Protein AF-A0A661HLQ0-F1 (afdb_monomer)

pLDDT: mean 85.56, std 15.03, range [45.44, 97.94]

Nearest PDB structures (foldseek):
  6sny-assembly1_A  TM=3.947E-01  e=1.772E+00  synthetic construct

Sequence (10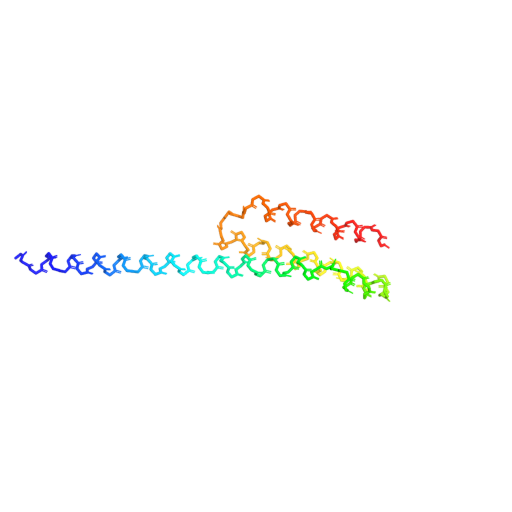8 aa):
MKNSKIFMAALLVLAFNSTVYADKFKFQICKDAETSFWNTLHATYDDSEKAIVKGLKPKAKKIYFETALADIQTSFADLQMVCKNPSTDQRSAYESKENELRKALHAL

Secondary structure (DSSP, 8-state):
--HHHHHHHHHHHHHHHHHHHHHHHHHHHHHHHHHHHHHHHHHTT-HHHHHHHHHS-HHHHHHHHHHHHHHHHHHHHHHHHHHSS--HHHHHHHHHHHHHHHHHHHT-

Solvent-accessible surface area (backbone atoms only — not comparable to full-atom values): 5903 Å² total; per-residue (Å²): 128,72,68,62,59,55,53,51,51,52,52,48,54,52,51,54,50,53,50,54,52,51,52,54,50,50,51,48,54,27,53,51,33,50,52,50,33,53,50,48,58,60,63,54,78,27,78,71,46,47,60,55,49,69,75,44,55,71,72,56,39,49,52,50,39,55,49,53,50,49,51,53,51,50,37,50,49,52,26,35,71,63,51,68,63,68,50,70,66,57,50,52,52,48,56,52,51,51,51,52,43,50,53,55,54,74,72,108

Mean predicted aligned error: 8.9 Å

Structure (mmCIF, N/CA/C/O backbone):
data_AF-A0A661HLQ0-F1
#
_entry.id   AF-A0A661HLQ0-F1
#
loop_
_atom_site.group_PDB
_atom_site.id
_atom_site.type_symbol
_atom_site.label_atom_id
_atom_site.label_alt_id
_atom_site.label_comp_id
_atom_site.label_asym_id
_atom_site.label_entity_id
_atom_site.label_seq_id
_atom_site.pdbx_PDB_ins_code
_atom_site.Cartn_x
_atom_site.Cartn_y
_atom_site.Cartn_z
_atom_site.occupancy
_atom_site.B_iso_or_equiv
_atom_site.auth_seq_id
_atom_site.auth_comp_id
_atom_site.auth_asym_id
_atom_site.auth_atom_id
_atom_site.pdbx_PDB_model_num
ATOM 1 N N . MET A 1 1 ? 32.196 -20.914 -47.363 1.00 45.44 1 MET A N 1
ATOM 2 C CA . MET A 1 1 ? 32.235 -19.976 -46.209 1.00 45.44 1 MET A CA 1
ATOM 3 C C . MET A 1 1 ? 31.344 -18.720 -46.355 1.00 45.44 1 MET A C 1
ATOM 5 O O . MET A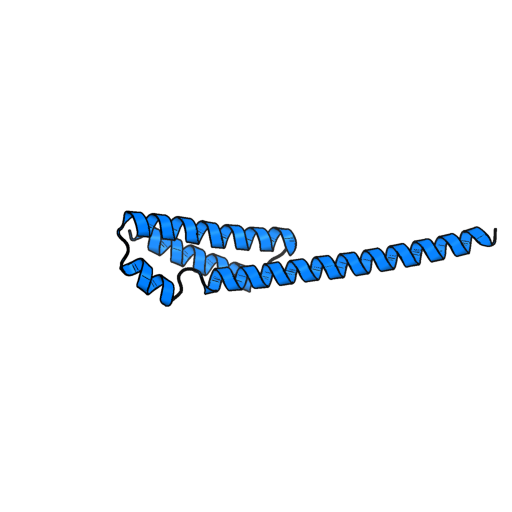 1 1 ? 31.426 -17.846 -45.502 1.00 45.44 1 MET A O 1
ATOM 9 N N . LYS A 1 2 ? 30.461 -18.599 -47.369 1.00 48.94 2 LYS A N 1
ATOM 10 C CA . LYS A 1 2 ? 29.550 -17.435 -47.523 1.00 48.94 2 LYS A CA 1
ATOM 11 C C . LYS A 1 2 ? 28.260 -17.533 -46.683 1.00 48.94 2 LYS A C 1
ATOM 13 O O . LYS A 1 2 ? 27.799 -16.521 -46.172 1.00 48.94 2 LYS A O 1
ATOM 18 N N . ASN A 1 3 ? 27.745 -18.745 -46.451 1.00 49.41 3 ASN A N 1
ATOM 19 C CA . ASN A 1 3 ? 26.465 -18.956 -45.750 1.00 49.41 3 ASN A CA 1
ATOM 20 C C . ASN A 1 3 ? 26.550 -18.779 -44.222 1.00 49.41 3 ASN A C 1
ATOM 22 O O . ASN A 1 3 ? 25.559 -18.438 -43.588 1.00 49.41 3 ASN A O 1
ATOM 26 N N . SER A 1 4 ? 27.740 -18.948 -43.633 1.00 56.53 4 SER A N 1
ATOM 27 C CA . SER A 1 4 ? 27.960 -18.782 -42.187 1.00 56.53 4 SER A CA 1
ATOM 28 C C . SER A 1 4 ? 27.803 -17.323 -41.730 1.00 56.53 4 SER A C 1
ATOM 30 O O . SER A 1 4 ? 27.242 -17.081 -40.666 1.00 56.53 4 SER A O 1
ATOM 32 N N . LYS A 1 5 ? 28.207 -16.343 -42.554 1.00 51.53 5 LYS A N 1
ATOM 33 C CA . LYS A 1 5 ? 28.102 -14.910 -42.216 1.00 51.53 5 LYS A CA 1
ATOM 34 C C . LYS A 1 5 ? 26.655 -14.400 -42.225 1.00 51.53 5 LYS A C 1
ATOM 36 O O . LYS A 1 5 ? 26.299 -13.575 -41.392 1.00 51.53 5 LYS A O 1
ATOM 41 N N . ILE A 1 6 ? 25.823 -14.916 -43.134 1.00 59.75 6 ILE A N 1
ATOM 42 C CA . ILE A 1 6 ? 24.397 -14.557 -43.236 1.00 59.75 6 ILE A CA 1
ATOM 43 C C . ILE A 1 6 ? 23.620 -15.125 -42.042 1.00 59.75 6 ILE A C 1
ATOM 45 O O . ILE A 1 6 ? 22.824 -14.415 -41.434 1.00 59.75 6 ILE A O 1
ATOM 49 N N . PHE A 1 7 ? 23.911 -16.369 -41.649 1.00 52.97 7 PHE A N 1
ATOM 50 C CA . PHE A 1 7 ? 23.320 -16.982 -40.456 1.00 52.97 7 PHE A CA 1
ATOM 51 C C . PHE A 1 7 ? 23.681 -16.228 -39.169 1.00 52.97 7 PHE A C 1
ATOM 53 O O . PHE A 1 7 ? 22.820 -16.020 -38.319 1.00 52.97 7 PHE A O 1
ATOM 60 N N . MET A 1 8 ? 24.928 -15.764 -39.045 1.00 55.88 8 MET A N 1
ATOM 61 C CA . MET A 1 8 ? 25.377 -14.972 -37.895 1.00 55.88 8 MET A CA 1
ATOM 62 C C . MET A 1 8 ? 24.672 -13.612 -37.811 1.00 55.88 8 MET A C 1
ATOM 64 O O . MET A 1 8 ? 24.247 -13.212 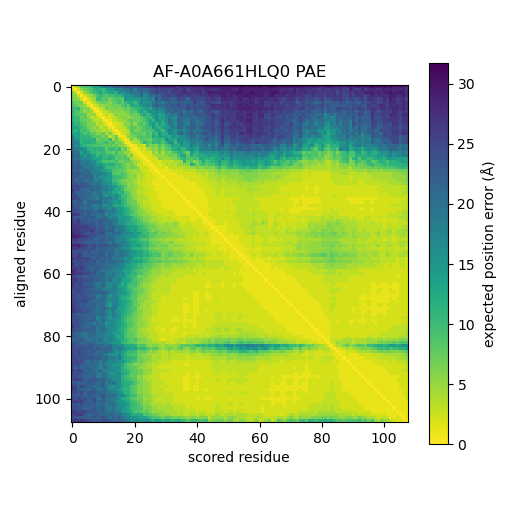-36.731 1.00 55.88 8 MET A O 1
ATOM 68 N N . ALA A 1 9 ? 24.496 -12.923 -38.942 1.00 61.59 9 ALA A N 1
ATOM 69 C CA . ALA A 1 9 ? 23.768 -11.656 -38.987 1.00 61.59 9 ALA A CA 1
ATOM 70 C C . ALA A 1 9 ? 22.278 -11.834 -38.644 1.00 61.59 9 ALA A C 1
ATOM 72 O O . ALA A 1 9 ? 21.730 -11.041 -37.884 1.00 61.59 9 ALA A O 1
ATOM 73 N N . ALA A 1 10 ? 21.635 -12.898 -39.136 1.00 61.25 10 ALA A N 1
ATOM 74 C CA . ALA A 1 10 ? 20.244 -13.207 -38.805 1.00 61.25 10 ALA A CA 1
ATOM 75 C C . ALA A 1 10 ? 20.058 -13.531 -37.310 1.00 61.25 10 ALA A C 1
ATOM 77 O O . ALA A 1 10 ? 19.129 -13.021 -36.686 1.00 61.25 10 ALA A O 1
ATOM 78 N N . LEU A 1 11 ? 20.968 -14.314 -36.716 1.00 58.22 11 LEU A N 1
ATOM 79 C CA . LEU A 1 11 ? 20.978 -14.607 -35.277 1.00 58.22 11 LEU A CA 1
ATOM 80 C C . LEU A 1 11 ? 21.178 -13.347 -34.430 1.00 58.22 11 LEU A C 1
ATOM 82 O O . LEU A 1 11 ? 20.491 -13.178 -33.426 1.00 58.22 11 LEU A O 1
ATOM 86 N N . LEU A 1 12 ? 22.070 -12.446 -34.851 1.00 60.75 12 LEU A N 1
ATOM 87 C CA . LEU A 1 12 ? 22.268 -11.158 -34.187 1.00 60.75 12 LEU A CA 1
ATOM 88 C C . LEU A 1 12 ? 20.992 -10.311 -34.243 1.00 60.75 12 LEU A C 1
ATOM 90 O O . LEU A 1 12 ? 20.535 -9.854 -33.205 1.00 60.75 12 LEU A O 1
ATOM 94 N N . VAL A 1 13 ? 20.364 -10.154 -35.412 1.00 62.84 13 VAL A N 1
ATOM 95 C CA . VAL A 1 13 ? 19.114 -9.380 -35.560 1.00 62.84 13 VAL A CA 1
ATOM 96 C C . VAL A 1 13 ? 17.975 -9.963 -34.712 1.00 62.84 13 VAL A C 1
ATOM 98 O O . VAL A 1 13 ? 17.234 -9.213 -34.080 1.00 62.84 13 VAL A O 1
ATOM 101 N N . LEU A 1 14 ? 17.845 -11.291 -34.649 1.00 59.06 14 LEU A N 1
ATOM 102 C CA . LEU A 1 14 ? 16.872 -11.968 -33.783 1.00 59.06 14 LEU A CA 1
ATOM 103 C C . LEU A 1 14 ? 17.168 -11.751 -32.292 1.00 59.06 14 LEU A C 1
ATOM 105 O O . LEU A 1 14 ? 16.239 -11.487 -31.533 1.00 59.06 14 LEU A O 1
ATOM 109 N N . ALA A 1 15 ? 18.438 -11.813 -31.884 1.00 59.72 15 ALA A N 1
ATOM 110 C CA . ALA A 1 15 ? 18.860 -11.551 -30.510 1.00 59.72 15 ALA A CA 1
ATOM 111 C C . ALA A 1 15 ? 18.652 -10.082 -30.103 1.00 59.72 15 ALA A C 1
ATOM 113 O O . ALA A 1 15 ? 18.187 -9.821 -29.001 1.00 59.72 15 ALA A O 1
ATOM 114 N N . PHE A 1 16 ? 18.930 -9.119 -30.987 1.00 59.66 16 PHE A N 1
ATOM 115 C CA . PHE A 1 16 ? 18.680 -7.698 -30.721 1.00 59.66 16 PHE A CA 1
ATOM 116 C C . PHE A 1 16 ? 17.188 -7.371 -30.658 1.00 59.66 16 PHE A C 1
ATOM 118 O O . PHE A 1 16 ? 16.759 -6.597 -29.808 1.00 59.66 16 PHE A O 1
ATOM 125 N N . ASN A 1 17 ? 16.372 -7.966 -31.529 1.00 60.81 17 ASN A N 1
ATOM 126 C CA . ASN A 1 17 ? 14.930 -7.775 -31.443 1.00 60.81 17 ASN A CA 1
ATOM 127 C C . ASN A 1 17 ? 14.386 -8.379 -30.143 1.00 60.81 17 ASN A C 1
ATOM 129 O O . ASN A 1 17 ? 13.650 -7.702 -29.431 1.00 60.81 17 ASN A O 1
ATOM 133 N N . SER A 1 18 ? 14.777 -9.605 -29.779 1.00 60.84 18 SER A N 1
ATOM 134 C CA . SER A 1 18 ? 14.291 -10.242 -28.549 1.00 60.84 18 SER A CA 1
ATOM 135 C C . SER A 1 18 ? 14.721 -9.504 -27.278 1.00 60.84 18 SER A C 1
ATOM 137 O O . SER A 1 18 ? 13.906 -9.385 -26.363 1.00 60.84 18 SER A O 1
ATOM 139 N N . THR A 1 19 ? 15.932 -8.934 -27.226 1.00 62.84 19 THR A N 1
ATOM 140 C CA . THR A 1 19 ? 16.357 -8.088 -26.097 1.00 62.84 19 THR A CA 1
ATOM 141 C C . THR A 1 19 ? 15.557 -6.789 -26.026 1.00 62.84 19 THR A C 1
ATOM 143 O O . THR A 1 19 ? 15.053 -6.453 -24.959 1.00 62.84 19 THR A O 1
ATOM 146 N N . VAL A 1 20 ? 15.333 -6.108 -27.155 1.00 62.38 20 VAL A N 1
ATOM 147 C CA . VAL A 1 20 ? 14.526 -4.875 -27.198 1.00 62.38 20 VAL A CA 1
ATOM 148 C C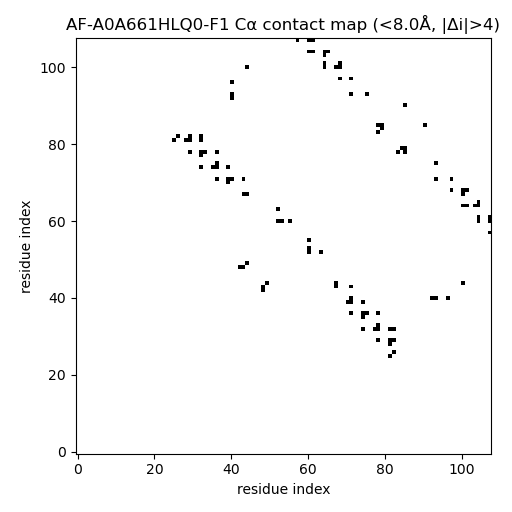 . VAL A 1 20 ? 13.073 -5.131 -26.784 1.00 62.38 20 VAL A C 1
ATOM 150 O O . VAL A 1 20 ? 12.495 -4.332 -26.044 1.00 62.38 20 VAL A O 1
ATOM 153 N N . TYR A 1 21 ? 12.465 -6.237 -27.223 1.00 61.25 21 TYR A N 1
ATOM 154 C CA . TYR A 1 21 ? 11.116 -6.615 -26.787 1.00 61.25 21 TYR A CA 1
ATOM 155 C C . TYR A 1 21 ? 11.077 -6.966 -25.295 1.00 61.25 21 TYR A C 1
ATOM 157 O O . TYR A 1 21 ? 10.156 -6.535 -24.602 1.00 61.25 21 TYR A O 1
ATOM 165 N N . ALA A 1 22 ? 12.079 -7.686 -24.785 1.00 67.31 22 ALA A N 1
ATOM 166 C CA . ALA A 1 22 ? 12.169 -8.023 -23.367 1.00 67.31 22 ALA A CA 1
ATOM 167 C C . ALA A 1 22 ? 12.323 -6.775 -22.483 1.00 67.31 22 ALA A C 1
ATOM 169 O O . ALA A 1 22 ? 11.698 -6.695 -21.426 1.00 67.31 22 ALA A O 1
ATOM 170 N N . ASP A 1 23 ? 13.104 -5.788 -22.917 1.00 67.06 23 ASP A N 1
ATOM 171 C CA . ASP A 1 23 ? 13.304 -4.549 -22.165 1.00 67.06 23 ASP A CA 1
ATOM 172 C C . ASP A 1 23 ? 12.056 -3.657 -22.190 1.00 67.06 23 ASP A C 1
ATOM 174 O O . ASP A 1 23 ? 11.654 -3.136 -21.149 1.00 67.06 23 ASP A O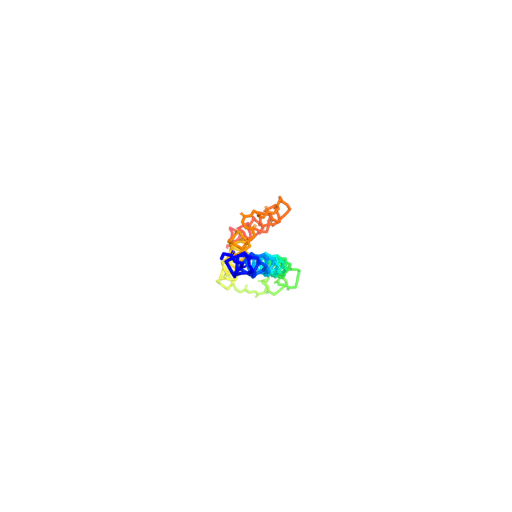 1
ATOM 178 N N . LYS A 1 24 ? 11.367 -3.554 -23.337 1.00 71.25 24 LYS A N 1
ATOM 179 C CA . LYS A 1 24 ? 10.063 -2.870 -23.418 1.00 71.25 24 LYS A CA 1
ATOM 180 C C . LYS A 1 24 ? 9.009 -3.532 -22.534 1.00 71.25 24 LYS A C 1
ATOM 182 O O . LYS A 1 24 ? 8.245 -2.837 -21.872 1.00 71.25 24 LYS A O 1
ATOM 187 N N . PHE A 1 25 ? 8.978 -4.862 -22.511 1.00 72.94 25 PHE A N 1
ATOM 188 C CA . PHE A 1 25 ? 8.053 -5.618 -21.674 1.00 72.94 25 PHE A CA 1
ATOM 189 C C . PHE A 1 25 ? 8.326 -5.388 -20.182 1.00 72.94 25 PHE A C 1
ATOM 191 O O . PHE A 1 25 ? 7.412 -5.027 -19.448 1.00 72.94 25 PHE A O 1
ATOM 198 N N . LYS A 1 26 ? 9.588 -5.492 -19.738 1.00 74.44 26 LYS A N 1
ATOM 199 C CA . LYS A 1 26 ? 9.981 -5.190 -18.348 1.00 74.44 26 LYS A CA 1
ATOM 200 C C . LYS A 1 26 ? 9.613 -3.765 -17.935 1.00 74.44 26 LYS A C 1
ATOM 202 O O . LYS A 1 26 ? 9.125 -3.558 -16.829 1.00 74.44 26 LYS A O 1
ATOM 207 N N . PHE A 1 27 ? 9.823 -2.796 -18.825 1.00 83.38 27 PHE A N 1
ATOM 208 C CA . PHE A 1 27 ? 9.447 -1.407 -18.580 1.00 83.38 27 PHE A CA 1
ATOM 209 C C . PHE A 1 27 ? 7.934 -1.239 -18.403 1.00 83.38 27 PHE A C 1
ATOM 211 O O . PHE A 1 27 ? 7.504 -0.528 -17.497 1.00 83.38 27 PHE A O 1
ATOM 218 N N . GLN A 1 28 ? 7.128 -1.914 -19.227 1.00 86.81 28 GLN A N 1
ATOM 219 C CA . GLN A 1 28 ? 5.674 -1.846 -19.111 1.00 86.81 28 GLN A CA 1
ATOM 220 C C . GLN A 1 28 ? 5.173 -2.470 -17.804 1.00 86.81 28 GLN A C 1
ATOM 222 O O . GLN A 1 28 ? 4.403 -1.826 -17.103 1.00 86.81 28 GLN A O 1
ATOM 227 N N . ILE A 1 29 ? 5.665 -3.655 -17.423 1.00 88.00 29 ILE A N 1
ATOM 228 C CA . ILE A 1 29 ? 5.270 -4.277 -16.146 1.00 88.00 29 ILE A CA 1
ATOM 229 C C . ILE A 1 29 ? 5.650 -3.368 -14.972 1.00 88.00 29 ILE A C 1
ATOM 231 O O . ILE A 1 29 ? 4.869 -3.214 -14.039 1.00 88.00 29 ILE A O 1
ATOM 235 N N . CYS A 1 30 ? 6.821 -2.724 -15.020 1.00 90.12 30 CYS A N 1
ATOM 236 C CA . CYS A 1 30 ? 7.204 -1.772 -13.981 1.00 90.12 30 CYS A CA 1
ATOM 237 C C . CYS A 1 30 ? 6.221 -0.591 -13.899 1.00 90.12 30 CYS A C 1
ATOM 239 O O . CYS A 1 30 ? 5.746 -0.277 -12.814 1.00 90.12 30 CYS A O 1
ATOM 241 N N . LYS A 1 31 ? 5.823 0.004 -15.032 1.00 90.62 31 LYS A N 1
ATOM 242 C CA . LYS A 1 31 ? 4.799 1.066 -15.054 1.00 90.62 31 LYS A CA 1
ATOM 243 C C . LYS A 1 31 ? 3.446 0.623 -14.505 1.00 90.62 31 LYS A C 1
ATOM 245 O O . LYS A 1 31 ? 2.776 1.398 -13.820 1.00 90.62 31 LYS A O 1
ATOM 250 N N . ASP A 1 32 ? 3.035 -0.598 -14.816 1.00 91.38 32 ASP A N 1
ATOM 251 C CA . ASP A 1 32 ? 1.774 -1.146 -14.327 1.00 91.38 32 ASP A CA 1
ATOM 252 C C . ASP A 1 32 ? 1.846 -1.356 -12.802 1.00 91.38 32 ASP A C 1
ATOM 254 O O . ASP A 1 32 ? 0.919 -0.978 -12.084 1.00 91.38 32 ASP A O 1
ATOM 258 N N . ALA A 1 33 ? 2.981 -1.848 -12.291 1.00 92.75 33 ALA A N 1
ATOM 259 C CA . ALA A 1 33 ? 3.240 -1.981 -10.857 1.00 92.75 33 ALA A CA 1
ATOM 260 C C . ALA A 1 33 ? 3.278 -0.620 -10.139 1.00 92.75 33 ALA A C 1
ATOM 262 O O . ALA A 1 33 ? 2.686 -0.476 -9.072 1.00 92.75 33 ALA A O 1
ATOM 263 N N . GLU A 1 34 ? 3.902 0.399 -10.736 1.00 94.19 34 GLU A N 1
ATOM 264 C CA . GLU A 1 34 ? 3.892 1.774 -10.216 1.00 94.19 34 GLU A CA 1
ATOM 265 C C . GLU A 1 34 ? 2.478 2.343 -10.139 1.00 94.19 34 GLU A C 1
ATOM 267 O O . GLU A 1 34 ? 2.088 2.918 -9.124 1.00 94.19 34 GLU A O 1
ATOM 272 N N . THR A 1 35 ? 1.693 2.159 -11.198 1.00 94.88 35 THR A N 1
ATOM 273 C CA . THR A 1 35 ? 0.305 2.625 -11.242 1.00 94.88 35 THR A CA 1
ATOM 274 C C . THR A 1 35 ? -0.531 1.922 -10.175 1.00 94.88 35 THR A C 1
ATOM 276 O O . THR A 1 35 ? -1.265 2.576 -9.435 1.00 94.88 35 THR A O 1
ATOM 279 N N . SER A 1 36 ? -0.385 0.600 -10.050 1.00 93.75 36 SER A N 1
ATOM 280 C CA . SER A 1 36 ? -1.052 -0.181 -9.008 1.00 93.75 36 SER A CA 1
ATOM 281 C C . SER A 1 36 ? -0.663 0.301 -7.611 1.00 93.75 36 SER A C 1
ATOM 283 O O . SER A 1 36 ? -1.538 0.507 -6.779 1.00 93.75 36 SER A O 1
ATOM 285 N N . PHE A 1 37 ? 0.625 0.554 -7.369 1.00 96.94 37 PHE A N 1
ATOM 286 C CA . PHE A 1 37 ? 1.125 1.076 -6.099 1.00 96.94 37 PHE A CA 1
ATOM 287 C C . PHE A 1 37 ? 0.496 2.414 -5.714 1.00 96.94 37 PHE A C 1
ATOM 289 O O . PHE A 1 37 ? -0.008 2.559 -4.597 1.00 96.94 37 PHE A O 1
ATOM 296 N N . TRP A 1 38 ? 0.463 3.375 -6.638 1.00 96.81 38 TRP A N 1
ATOM 297 C CA . TRP A 1 38 ? -0.150 4.674 -6.368 1.00 96.81 38 TRP A CA 1
ATOM 298 C C . TRP A 1 38 ? -1.657 4.579 -6.146 1.00 96.81 38 TRP A C 1
ATOM 300 O O . TRP A 1 38 ? -2.181 5.237 -5.249 1.00 96.81 38 TRP A O 1
ATOM 310 N N . ASN A 1 39 ? -2.347 3.726 -6.904 1.00 96.12 39 ASN A N 1
ATOM 311 C CA . ASN A 1 39 ? -3.775 3.487 -6.713 1.00 96.12 39 ASN A CA 1
ATOM 312 C C . ASN A 1 39 ? -4.062 2.887 -5.332 1.00 96.12 39 ASN A C 1
ATOM 314 O O . ASN A 1 39 ? -4.940 3.385 -4.630 1.00 96.12 39 ASN A O 1
ATOM 318 N N . THR A 1 40 ? -3.292 1.877 -4.915 1.00 95.88 40 THR A N 1
ATOM 319 C CA . THR A 1 40 ? -3.409 1.274 -3.581 1.00 95.88 40 THR A CA 1
ATOM 320 C C . THR A 1 40 ? -3.168 2.319 -2.495 1.00 95.88 40 THR A C 1
ATOM 322 O O . THR A 1 40 ? -3.986 2.454 -1.589 1.00 95.88 40 THR A O 1
ATOM 325 N N . LEU A 1 41 ? -2.096 3.112 -2.595 1.00 95.75 41 LEU A N 1
ATOM 326 C CA . LEU A 1 41 ? -1.783 4.157 -1.614 1.00 95.75 41 LEU A CA 1
ATOM 327 C C . LEU A 1 41 ? -2.870 5.229 -1.497 1.00 95.75 41 LEU A C 1
ATOM 329 O O . LEU A 1 41 ? -3.152 5.686 -0.389 1.00 95.75 41 LEU A O 1
ATOM 333 N N . HIS A 1 42 ? -3.430 5.663 -2.628 1.00 93.94 42 HIS A N 1
ATOM 334 C CA . HIS A 1 42 ? -4.450 6.708 -2.660 1.00 93.94 42 HIS A CA 1
ATOM 335 C C . HIS A 1 42 ? -5.812 6.217 -2.192 1.00 93.94 42 HIS A C 1
ATOM 337 O O . HIS A 1 42 ? -6.502 6.978 -1.527 1.00 93.94 42 HIS A O 1
ATOM 343 N N . ALA A 1 43 ? -6.192 4.981 -2.518 1.00 92.19 43 ALA A N 1
ATOM 344 C CA . ALA A 1 43 ? -7.447 4.404 -2.053 1.00 92.19 43 ALA A CA 1
ATOM 345 C C . ALA A 1 43 ? -7.388 4.055 -0.560 1.00 92.19 43 ALA A C 1
ATOM 347 O O . ALA A 1 43 ? -8.375 4.220 0.149 1.00 92.19 43 ALA A O 1
ATOM 348 N N . THR A 1 44 ? -6.223 3.609 -0.077 1.00 93.62 44 THR A N 1
ATOM 349 C CA . THR A 1 44 ? -6.078 3.111 1.292 1.00 93.62 44 THR A CA 1
ATOM 350 C C . THR A 1 44 ? -6.161 4.233 2.320 1.00 93.62 44 THR A C 1
ATOM 352 O 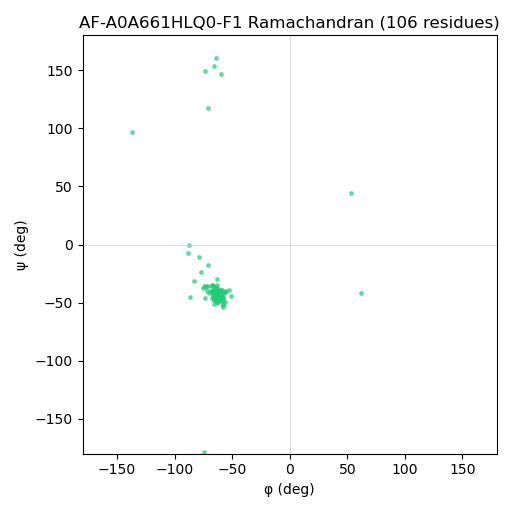O . THR A 1 44 ? -5.285 5.104 2.433 1.00 93.62 44 THR A O 1
ATOM 355 N N . TYR A 1 45 ? -7.183 4.123 3.160 1.00 91.31 45 TYR A N 1
ATOM 356 C CA . TYR A 1 45 ? -7.463 5.006 4.279 1.00 91.31 45 TYR A CA 1
ATOM 357 C C . TYR A 1 45 ? -7.518 6.475 3.849 1.00 91.31 45 TYR A C 1
ATOM 359 O O . TYR A 1 45 ? -6.947 7.369 4.485 1.00 91.31 45 TYR A O 1
ATOM 367 N N . ASP A 1 46 ? -8.194 6.709 2.727 1.00 91.88 46 ASP A N 1
ATOM 368 C CA . ASP A 1 46 ? -8.536 8.038 2.240 1.00 91.88 46 ASP A CA 1
ATOM 369 C C . ASP A 1 46 ? -9.684 8.661 3.057 1.00 91.88 46 ASP A C 1
ATOM 371 O O . ASP A 1 46 ? -10.171 8.090 4.039 1.00 91.88 46 ASP A O 1
ATOM 375 N N . ASP A 1 47 ? -10.121 9.865 2.690 1.00 90.81 47 ASP A N 1
ATOM 376 C CA . ASP A 1 47 ? -11.188 10.559 3.420 1.00 90.81 47 ASP A CA 1
ATOM 377 C C . ASP A 1 47 ? -12.533 9.812 3.378 1.00 90.81 47 ASP A C 1
ATOM 379 O O . ASP A 1 47 ? -13.310 9.880 4.339 1.00 90.81 47 ASP A O 1
ATOM 383 N N . SER A 1 48 ? -12.795 9.065 2.302 1.00 89.94 48 SER A N 1
ATOM 384 C CA . SER A 1 48 ? -14.015 8.275 2.145 1.00 89.94 48 SER A CA 1
ATOM 385 C C . SER A 1 48 ? -13.993 7.035 3.043 1.00 89.94 48 SER A C 1
ATOM 387 O O . SER A 1 48 ? -14.934 6.802 3.811 1.00 89.94 48 SER A O 1
ATOM 389 N N . GLU A 1 49 ? -12.881 6.301 3.062 1.00 91.44 49 GLU A N 1
ATOM 390 C CA . GLU A 1 49 ? -12.689 5.145 3.927 1.00 91.44 49 GLU A CA 1
ATOM 391 C C . GLU A 1 49 ? -12.638 5.561 5.397 1.00 91.44 49 GLU A C 1
ATOM 393 O O . GLU A 1 49 ? -13.255 4.914 6.242 1.00 91.44 49 GLU A O 1
ATOM 398 N N . LYS A 1 50 ? -12.007 6.696 5.727 1.00 92.31 50 LYS A N 1
ATOM 399 C CA . LYS A 1 50 ? -12.004 7.256 7.090 1.00 92.31 50 LYS A CA 1
ATOM 400 C C . LYS A 1 50 ? -13.416 7.465 7.628 1.00 92.31 50 LYS A C 1
ATOM 402 O O . LYS A 1 50 ? -13.660 7.208 8.812 1.00 92.31 50 LYS A O 1
ATOM 407 N N . ALA A 1 51 ? -14.351 7.924 6.797 1.00 91.38 51 ALA A N 1
ATOM 408 C CA . ALA A 1 51 ? -15.745 8.092 7.202 1.00 91.38 51 ALA A CA 1
ATOM 409 C C . ALA A 1 51 ? -16.413 6.742 7.519 1.00 91.38 51 ALA A C 1
ATOM 411 O O . ALA A 1 51 ? -17.090 6.619 8.543 1.00 91.38 51 ALA A O 1
ATOM 412 N N . ILE A 1 52 ? -16.160 5.719 6.699 1.00 90.75 52 ILE A N 1
ATOM 413 C CA . ILE A 1 52 ? -16.677 4.355 6.891 1.00 90.75 52 ILE A CA 1
ATOM 414 C C . ILE A 1 52 ? -16.081 3.729 8.157 1.00 90.75 52 ILE A C 1
ATOM 416 O O . ILE A 1 52 ? -16.809 3.262 9.037 1.00 90.75 52 ILE A O 1
ATOM 420 N N . VAL A 1 53 ? -14.754 3.775 8.291 1.00 94.25 53 VAL A N 1
ATOM 421 C CA . VAL A 1 53 ? -14.001 3.173 9.395 1.00 94.25 53 VAL A CA 1
ATOM 422 C C . VAL A 1 53 ? -14.442 3.745 10.731 1.00 94.25 53 VAL A C 1
ATOM 424 O O . VAL A 1 53 ? -14.595 2.985 11.684 1.00 94.25 53 VAL A O 1
ATOM 427 N N . LYS A 1 54 ? -14.731 5.052 10.826 1.00 91.25 54 LYS A N 1
ATOM 428 C CA . LYS A 1 54 ? -15.247 5.675 12.060 1.00 91.25 54 LYS A CA 1
ATOM 429 C C . LYS A 1 54 ? -16.486 4.963 12.610 1.00 91.25 54 LYS A C 1
ATOM 431 O O . LYS A 1 54 ? -16.562 4.788 13.830 1.00 91.25 54 LYS A O 1
ATOM 436 N N . GLY A 1 55 ? -17.390 4.515 11.736 1.00 91.44 55 GLY A N 1
ATOM 437 C CA . GLY A 1 55 ? -18.624 3.809 12.093 1.00 91.44 55 GLY A CA 1
ATOM 438 C C . GLY A 1 55 ? -18.447 2.327 12.446 1.00 91.44 55 GLY A C 1
ATOM 439 O O . GLY A 1 55 ? -19.371 1.709 12.974 1.00 91.44 55 GLY A O 1
ATOM 440 N N . LEU A 1 56 ? -17.274 1.740 12.195 1.00 94.69 56 LEU A N 1
ATOM 441 C CA . LEU A 1 56 ? -17.017 0.332 12.490 1.00 94.69 56 LEU A CA 1
ATOM 442 C C . LEU A 1 56 ? -16.851 0.072 13.997 1.00 94.69 56 LEU A C 1
ATOM 444 O O . LEU A 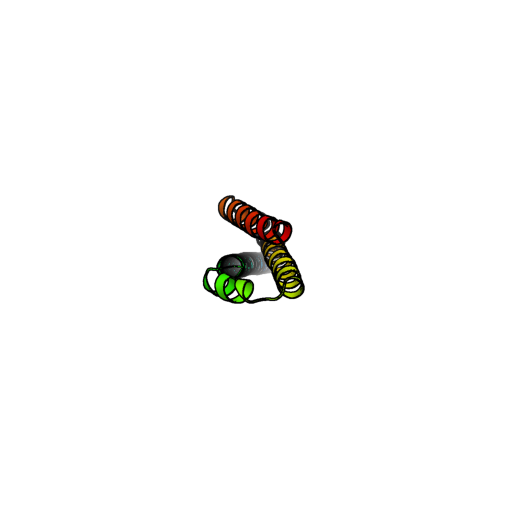1 56 ? -16.321 0.885 14.761 1.00 94.69 56 LEU A O 1
ATOM 448 N N . LYS A 1 57 ? -17.249 -1.130 14.429 1.00 95.75 57 LYS A N 1
ATOM 449 C CA . LYS A 1 57 ? -16.943 -1.641 15.777 1.00 95.75 57 LYS A CA 1
ATOM 450 C C . LYS A 1 57 ? -15.426 -1.855 15.933 1.00 95.75 57 LYS A C 1
ATOM 452 O O . LYS A 1 57 ? -14.777 -2.176 14.939 1.00 95.75 57 LYS A O 1
ATOM 457 N N . PRO A 1 58 ? -14.857 -1.793 17.154 1.00 94.12 58 PRO A N 1
ATOM 458 C CA . PRO A 1 58 ? -13.406 -1.894 17.370 1.00 94.12 58 PRO A CA 1
ATOM 459 C C . PRO A 1 58 ? -12.739 -3.104 16.698 1.00 94.12 58 PRO A C 1
ATOM 461 O O . PRO A 1 58 ? -11.732 -2.954 16.015 1.00 94.12 58 PRO A O 1
ATOM 464 N N . LYS A 1 59 ? -13.349 -4.296 16.790 1.00 95.25 59 LYS A N 1
ATOM 465 C CA . LYS A 1 59 ? -12.835 -5.507 16.125 1.00 95.25 59 LYS A CA 1
ATOM 466 C C . LYS A 1 59 ? -12.764 -5.359 14.598 1.00 95.25 59 LYS A C 1
ATOM 468 O O . LYS A 1 59 ? -11.802 -5.810 13.993 1.00 95.25 59 LYS A O 1
ATOM 473 N N . ALA A 1 60 ? -13.767 -4.730 13.988 1.00 95.88 60 ALA A N 1
ATOM 474 C CA . ALA A 1 60 ? -13.796 -4.493 12.547 1.00 95.88 60 ALA A CA 1
ATOM 475 C C . ALA A 1 60 ? -12.794 -3.405 12.128 1.00 95.88 60 ALA A C 1
ATOM 477 O O . ALA A 1 60 ? -12.140 -3.567 11.106 1.00 95.88 60 ALA A O 1
ATOM 478 N N . LYS A 1 61 ? -12.607 -2.352 12.942 1.00 95.75 61 LYS A N 1
ATOM 479 C CA . LYS A 1 61 ? -11.553 -1.342 12.726 1.00 95.75 61 LYS A CA 1
ATOM 480 C C . LYS A 1 61 ? -10.165 -1.975 12.730 1.00 95.75 61 LYS A C 1
ATOM 482 O O . LYS A 1 61 ? -9.367 -1.699 11.844 1.00 95.75 61 LYS A O 1
ATOM 487 N N . LYS A 1 62 ? -9.906 -2.852 13.704 1.00 96.38 62 LYS A N 1
ATOM 488 C CA . LYS A 1 62 ? -8.637 -3.574 13.811 1.00 96.38 62 LYS A CA 1
ATOM 489 C C . LYS A 1 62 ? -8.356 -4.394 12.550 1.00 96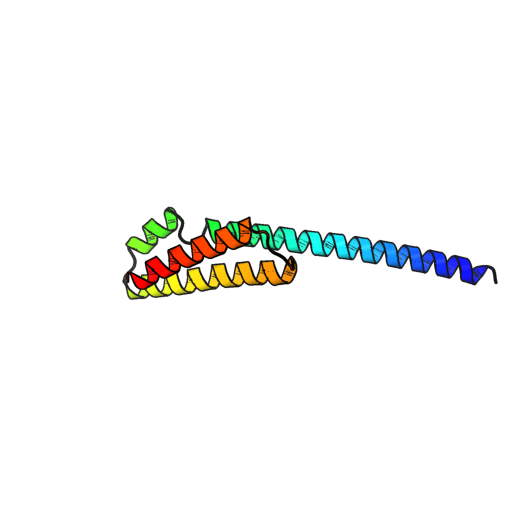.38 62 LYS A C 1
ATOM 491 O O . LYS A 1 62 ? -7.306 -4.215 11.948 1.00 96.38 62 LYS A O 1
ATOM 496 N N . ILE A 1 63 ? -9.319 -5.222 12.133 1.00 96.69 63 ILE A N 1
ATOM 497 C CA . ILE A 1 63 ? -9.198 -6.044 10.918 1.00 96.69 63 ILE A CA 1
ATOM 498 C C . ILE A 1 63 ? -8.953 -5.159 9.693 1.00 96.69 63 ILE A C 1
ATOM 500 O O . ILE A 1 63 ? -8.043 -5.439 8.927 1.00 96.69 63 ILE A O 1
ATOM 504 N N . TYR A 1 64 ? -9.712 -4.071 9.540 1.00 96.31 64 TYR A N 1
ATOM 505 C CA . TYR A 1 64 ? -9.524 -3.138 8.431 1.00 96.31 64 TYR A CA 1
ATOM 506 C C . TYR A 1 64 ? -8.090 -2.591 8.377 1.00 96.31 64 TYR A C 1
ATOM 508 O O . TYR A 1 64 ? -7.463 -2.657 7.326 1.00 96.31 64 TYR A O 1
ATOM 516 N N . PHE A 1 65 ? -7.537 -2.102 9.494 1.00 97.00 65 PHE A N 1
ATOM 517 C CA . PHE A 1 65 ? -6.174 -1.557 9.497 1.00 97.00 65 PHE A CA 1
ATOM 518 C C . PHE A 1 65 ? -5.099 -2.622 9.265 1.00 97.00 65 PHE A C 1
ATOM 520 O O . PHE A 1 65 ? -4.094 -2.331 8.622 1.00 97.00 65 PHE A O 1
ATOM 527 N N . GLU A 1 66 ? -5.295 -3.845 9.764 1.00 96.88 66 GLU A N 1
ATOM 528 C CA . GLU A 1 66 ? -4.398 -4.971 9.482 1.00 96.88 66 GLU A CA 1
ATOM 529 C C . GLU A 1 66 ? -4.411 -5.333 7.987 1.00 96.88 66 GLU A C 1
ATOM 531 O O . GLU A 1 66 ? -3.348 -5.533 7.402 1.00 96.88 66 GLU A O 1
ATOM 536 N N . THR A 1 67 ? -5.588 -5.350 7.352 1.00 96.38 67 THR A N 1
ATOM 537 C CA . THR A 1 67 ? -5.726 -5.578 5.905 1.00 96.38 67 THR A CA 1
ATOM 538 C C . THR A 1 67 ? -5.114 -4.438 5.094 1.00 96.38 67 THR A C 1
ATOM 540 O O . THR A 1 67 ? -4.280 -4.693 4.235 1.00 96.38 67 THR A O 1
ATOM 543 N N . ALA A 1 68 ? -5.424 -3.185 5.432 1.00 96.56 68 ALA A N 1
ATOM 544 C CA . ALA A 1 68 ? -4.859 -2.007 4.778 1.00 96.56 68 ALA A CA 1
ATOM 545 C C . ALA A 1 68 ? -3.320 -1.987 4.837 1.00 96.56 68 ALA A C 1
ATOM 547 O O . ALA A 1 68 ? -2.663 -1.654 3.852 1.00 96.56 68 ALA A O 1
ATOM 548 N N . LEU A 1 69 ? -2.730 -2.369 5.979 1.00 97.38 69 LEU A N 1
ATOM 549 C CA . LEU A 1 69 ? -1.277 -2.514 6.118 1.00 97.38 69 LEU A CA 1
ATOM 550 C C . LEU A 1 69 ? -0.719 -3.598 5.193 1.00 97.38 69 LEU A C 1
ATOM 552 O O . LEU A 1 69 ? 0.293 -3.368 4.532 1.00 97.38 69 LEU A O 1
ATOM 556 N N . ALA A 1 70 ? -1.372 -4.759 5.139 1.00 96.88 70 ALA A N 1
ATOM 557 C CA . ALA A 1 70 ? -0.954 -5.853 4.272 1.00 96.88 70 ALA A CA 1
ATOM 558 C C . ALA A 1 70 ? -1.032 -5.470 2.783 1.00 96.88 70 ALA A C 1
ATOM 560 O O . ALA A 1 70 ? -0.120 -5.802 2.023 1.00 96.88 70 ALA A O 1
ATOM 561 N N . ASP A 1 71 ? -2.064 -4.728 2.376 1.00 96.00 71 ASP A N 1
ATOM 562 C CA . ASP A 1 71 ? -2.261 -4.299 0.990 1.00 96.00 71 ASP A CA 1
ATOM 563 C C . ASP A 1 71 ? -1.158 -3.333 0.535 1.00 96.00 71 ASP A C 1
ATOM 565 O O . ASP A 1 71 ? -0.534 -3.552 -0.508 1.00 96.00 71 ASP A O 1
ATOM 569 N N . ILE A 1 72 ? -0.830 -2.309 1.338 1.00 97.19 72 ILE A N 1
ATOM 570 C CA . ILE A 1 72 ? 0.257 -1.377 0.984 1.00 97.19 72 ILE A CA 1
ATOM 571 C C . ILE A 1 72 ? 1.633 -2.059 0.992 1.00 97.19 72 ILE A C 1
ATOM 573 O O . ILE A 1 72 ? 2.482 -1.732 0.161 1.00 97.19 72 ILE A O 1
ATOM 577 N N . GLN A 1 73 ? 1.861 -3.019 1.896 1.00 96.94 73 GLN A N 1
ATOM 578 C CA . GLN A 1 73 ? 3.112 -3.779 1.984 1.00 96.94 73 GLN A CA 1
ATOM 579 C C . GLN A 1 73 ? 3.289 -4.685 0.770 1.00 96.94 73 GLN A C 1
ATOM 581 O O . GLN A 1 73 ? 4.356 -4.689 0.156 1.00 96.94 73 GLN A O 1
ATOM 586 N N . THR A 1 74 ? 2.233 -5.406 0.397 1.00 96.44 74 THR A N 1
ATOM 587 C CA . THR A 1 74 ? 2.222 -6.272 -0.786 1.00 96.44 74 THR A CA 1
ATOM 588 C C . THR A 1 74 ? 2.449 -5.444 -2.042 1.00 96.44 74 THR A C 1
ATOM 590 O O . THR A 1 74 ? 3.351 -5.738 -2.823 1.00 96.44 74 THR A O 1
ATOM 593 N N . SER A 1 75 ? 1.723 -4.334 -2.188 1.00 95.81 75 SER A N 1
ATOM 594 C CA . SER A 1 75 ? 1.853 -3.478 -3.361 1.00 95.81 75 SER A CA 1
ATOM 595 C C . SER A 1 75 ? 3.246 -2.848 -3.497 1.00 95.81 75 SER A C 1
ATOM 597 O O . SER A 1 75 ? 3.734 -2.684 -4.615 1.00 95.81 75 SER A O 1
ATOM 599 N N . PHE A 1 76 ? 3.906 -2.503 -2.387 1.00 96.06 76 PHE A N 1
ATOM 600 C CA . PHE A 1 76 ? 5.282 -2.003 -2.417 1.00 96.06 76 PHE A CA 1
ATOM 601 C C . PHE A 1 76 ? 6.306 -3.116 -2.690 1.00 96.06 76 PHE A C 1
ATOM 603 O O . PHE A 1 76 ? 7.289 -2.887 -3.397 1.00 96.06 76 PHE A O 1
ATOM 610 N N . ALA A 1 77 ? 6.076 -4.329 -2.180 1.00 94.62 77 ALA A N 1
ATOM 611 C CA . ALA A 1 77 ? 6.913 -5.490 -2.475 1.00 94.62 77 ALA A CA 1
ATOM 612 C C . ALA A 1 77 ? 6.851 -5.872 -3.964 1.00 94.62 77 ALA A C 1
ATOM 614 O O . ALA A 1 77 ? 7.892 -6.125 -4.574 1.00 94.62 77 ALA A O 1
ATOM 615 N N . ASP A 1 78 ? 5.665 -5.831 -4.576 1.00 92.81 78 ASP A N 1
ATOM 616 C CA . ASP A 1 78 ? 5.487 -6.063 -6.014 1.00 92.81 78 ASP A CA 1
ATOM 617 C C . ASP A 1 78 ? 6.247 -5.025 -6.846 1.00 92.81 78 ASP A C 1
ATOM 619 O O . ASP A 1 78 ? 6.968 -5.367 -7.790 1.00 92.81 78 ASP A O 1
ATOM 623 N N . LEU A 1 79 ? 6.169 -3.754 -6.442 1.00 93.69 79 LEU A N 1
ATOM 624 C CA . LEU A 1 79 ? 6.938 -2.676 -7.054 1.00 93.69 79 LEU A CA 1
ATOM 625 C C . LEU A 1 79 ? 8.453 -2.930 -6.956 1.00 93.69 79 LEU A C 1
ATOM 627 O O . LEU A 1 79 ? 9.169 -2.809 -7.952 1.00 93.69 79 LEU A O 1
ATOM 631 N N . GLN A 1 80 ? 8.952 -3.325 -5.781 1.00 93.31 80 GLN A N 1
ATOM 632 C CA . GLN A 1 80 ? 10.364 -3.671 -5.579 1.00 93.31 80 GLN A CA 1
ATOM 633 C C . GLN A 1 80 ? 10.803 -4.850 -6.450 1.00 93.31 80 GLN A C 1
ATOM 635 O O . GLN A 1 80 ? 11.879 -4.807 -7.051 1.00 93.31 80 GLN A O 1
ATOM 640 N N . MET A 1 81 ? 9.972 -5.886 -6.542 1.00 90.69 81 MET A N 1
ATOM 641 C CA . MET A 1 81 ? 10.266 -7.093 -7.307 1.00 90.69 81 MET A CA 1
ATOM 642 C C . MET A 1 81 ? 10.404 -6.796 -8.804 1.00 90.69 81 MET A C 1
ATOM 644 O O . MET A 1 81 ? 11.328 -7.293 -9.452 1.00 90.69 81 MET A O 1
ATOM 648 N N . VAL A 1 82 ? 9.507 -5.977 -9.356 1.00 89.25 82 VAL A N 1
ATOM 649 C CA . VAL A 1 82 ? 9.446 -5.718 -10.799 1.00 89.25 82 VAL A CA 1
ATOM 650 C C . VAL A 1 82 ? 10.377 -4.579 -11.222 1.00 89.25 82 VAL A C 1
ATOM 652 O O . VAL A 1 82 ? 11.104 -4.713 -12.209 1.00 89.25 82 VAL A O 1
ATOM 655 N N . CYS A 1 83 ? 10.394 -3.468 -10.483 1.00 87.06 83 CYS A N 1
ATOM 656 C CA . CYS A 1 83 ? 11.164 -2.273 -10.841 1.00 87.06 83 CYS A CA 1
ATOM 657 C C . CYS A 1 83 ? 12.605 -2.284 -10.300 1.00 87.06 83 CYS A C 1
ATOM 659 O O . CYS A 1 83 ? 13.397 -1.415 -10.665 1.00 87.06 83 CYS A O 1
ATOM 661 N N . LYS A 1 84 ? 12.972 -3.271 -9.462 1.00 78.81 84 LYS A N 1
ATOM 662 C CA . LYS A 1 84 ? 14.260 -3.451 -8.751 1.00 78.81 84 LYS A CA 1
ATOM 663 C C . LYS A 1 84 ? 14.630 -2.350 -7.754 1.00 78.81 84 LYS A C 1
ATOM 665 O O . LYS A 1 84 ? 15.132 -2.670 -6.685 1.00 78.81 84 LYS A O 1
ATOM 670 N N . ASN A 1 85 ? 14.404 -1.083 -8.092 1.00 84.12 85 ASN A N 1
ATOM 671 C CA . ASN A 1 85 ? 14.710 0.078 -7.264 1.00 84.12 85 ASN A CA 1
ATOM 672 C C . ASN A 1 85 ? 13.545 1.075 -7.320 1.00 84.12 85 ASN A C 1
ATOM 674 O O . ASN A 1 85 ? 13.495 1.883 -8.248 1.00 84.12 85 ASN A O 1
ATOM 678 N N . PRO A 1 86 ? 12.630 1.050 -6.337 1.00 87.50 86 PRO A N 1
ATOM 679 C CA . PRO A 1 86 ? 11.648 2.113 -6.185 1.00 87.50 86 PRO A CA 1
ATOM 680 C C . PRO A 1 86 ? 12.337 3.463 -5.972 1.00 87.50 86 PRO A C 1
ATOM 682 O O . PRO A 1 86 ? 13.395 3.535 -5.334 1.00 87.50 86 PRO A O 1
ATOM 685 N N . SER A 1 87 ? 11.724 4.532 -6.469 1.00 91.12 87 SER A N 1
ATOM 686 C CA . SER A 1 87 ? 12.186 5.899 -6.252 1.00 91.12 87 SER A CA 1
ATOM 687 C C . SER A 1 87 ? 12.108 6.294 -4.773 1.00 91.12 87 SER A C 1
ATOM 689 O O . SER A 1 87 ? 11.371 5.701 -3.977 1.00 91.12 87 SER A O 1
ATOM 691 N N . THR A 1 88 ? 12.860 7.330 -4.394 1.00 93.69 88 THR A N 1
ATOM 692 C CA . THR A 1 88 ? 12.777 7.914 -3.048 1.00 93.69 88 THR A CA 1
ATOM 693 C C . THR A 1 88 ? 11.347 8.341 -2.724 1.00 93.69 88 THR A C 1
ATOM 695 O O . THR A 1 88 ? 10.868 8.043 -1.636 1.00 93.69 88 THR A O 1
ATOM 698 N N . ASP A 1 89 ? 10.638 8.937 -3.685 1.00 94.12 89 ASP A N 1
ATOM 699 C CA . ASP A 1 89 ? 9.254 9.384 -3.505 1.00 94.12 89 ASP A CA 1
ATOM 700 C C . ASP A 1 89 ? 8.308 8.214 -3.213 1.00 94.12 89 ASP A C 1
ATOM 702 O O . ASP A 1 89 ? 7.493 8.292 -2.297 1.00 94.12 89 ASP A O 1
ATOM 706 N N . GLN A 1 90 ? 8.450 7.099 -3.941 1.00 94.06 90 GLN A N 1
ATOM 707 C CA . GLN A 1 90 ? 7.666 5.883 -3.701 1.00 94.06 90 GLN A CA 1
ATOM 708 C C . GLN A 1 90 ? 7.937 5.328 -2.300 1.00 94.06 90 GLN A C 1
ATOM 710 O O . GLN A 1 90 ? 7.005 4.993 -1.570 1.00 94.06 90 GLN A O 1
ATOM 715 N N . ARG A 1 91 ? 9.209 5.277 -1.888 1.00 95.50 91 ARG A N 1
ATOM 716 C CA . ARG A 1 91 ? 9.589 4.805 -0.552 1.00 95.50 91 ARG A CA 1
ATOM 717 C C . ARG A 1 91 ? 9.034 5.707 0.550 1.00 95.50 91 ARG A C 1
ATOM 719 O O . ARG A 1 91 ? 8.427 5.205 1.489 1.00 95.50 91 ARG A O 1
ATOM 726 N N . SER A 1 92 ? 9.194 7.021 0.423 1.00 96.69 92 SER A N 1
ATOM 727 C CA . SER A 1 92 ? 8.688 7.982 1.404 1.00 96.69 92 SER A CA 1
ATOM 728 C C . SER A 1 92 ? 7.161 7.975 1.487 1.00 96.69 92 SER A C 1
ATOM 730 O O . SER A 1 92 ? 6.610 8.071 2.583 1.00 96.69 92 SER A O 1
ATOM 732 N N . ALA A 1 93 ? 6.461 7.817 0.360 1.00 96.31 93 ALA A N 1
ATOM 733 C CA . ALA A 1 93 ? 5.006 7.691 0.346 1.00 96.31 93 ALA A CA 1
ATOM 734 C C . ALA A 1 93 ? 4.535 6.408 1.050 1.00 96.31 93 ALA A C 1
ATOM 736 O O . ALA A 1 93 ? 3.622 6.465 1.878 1.00 96.31 93 ALA A O 1
ATOM 737 N N . TYR A 1 94 ? 5.200 5.278 0.781 1.00 97.19 94 TYR A N 1
ATOM 738 C CA . TYR A 1 94 ? 4.963 4.013 1.477 1.00 97.19 94 TYR A CA 1
ATOM 739 C C . TYR A 1 94 ? 5.176 4.150 2.993 1.00 97.19 94 TYR A C 1
ATOM 741 O O . TYR A 1 94 ? 4.260 3.875 3.765 1.00 97.19 94 TYR A O 1
ATOM 749 N N . GLU A 1 95 ? 6.339 4.645 3.428 1.00 97.62 95 GLU A N 1
ATOM 750 C CA . GLU A 1 95 ? 6.682 4.796 4.851 1.00 97.62 95 GLU A CA 1
ATOM 751 C C . GLU A 1 95 ? 5.719 5.743 5.583 1.00 97.62 95 GLU A C 1
ATOM 753 O O . GLU A 1 95 ? 5.346 5.507 6.736 1.00 97.62 95 GLU A O 1
ATOM 758 N N . SER A 1 96 ? 5.294 6.817 4.914 1.00 97.50 96 SER A N 1
ATOM 759 C CA . SER A 1 96 ? 4.310 7.760 5.447 1.00 97.50 96 SER A CA 1
ATOM 760 C C . SER A 1 96 ? 2.959 7.080 5.686 1.00 97.50 96 SER A C 1
ATOM 762 O O . SER A 1 96 ? 2.419 7.153 6.795 1.00 97.50 96 SER A O 1
ATOM 764 N N . LYS A 1 97 ? 2.437 6.358 4.684 1.00 97.31 97 LYS A N 1
ATOM 765 C CA . LYS A 1 97 ? 1.147 5.663 4.789 1.00 97.31 97 LYS A CA 1
ATOM 766 C C . LYS A 1 97 ? 1.200 4.498 5.778 1.00 97.31 97 LYS A C 1
ATOM 768 O O . LYS A 1 97 ? 0.280 4.342 6.578 1.00 97.31 97 LYS A O 1
ATOM 773 N N . GLU A 1 98 ? 2.288 3.729 5.798 1.00 97.94 98 GLU A N 1
ATOM 774 C CA . GLU A 1 98 ? 2.495 2.669 6.788 1.00 97.94 98 GLU A CA 1
ATOM 775 C C . GLU A 1 98 ? 2.453 3.231 8.213 1.00 97.94 98 GLU A C 1
ATOM 777 O O . GLU A 1 98 ? 1.751 2.698 9.076 1.00 97.94 98 GLU A O 1
ATOM 782 N N . ASN A 1 99 ? 3.146 4.344 8.463 1.00 97.81 99 ASN A N 1
ATOM 783 C CA . ASN A 1 99 ? 3.120 5.001 9.765 1.00 97.81 99 ASN A CA 1
ATOM 784 C C . ASN A 1 99 ? 1.734 5.5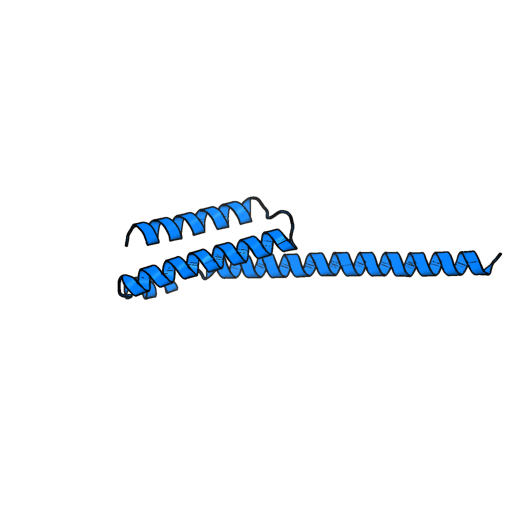52 10.126 1.00 97.81 99 ASN A C 1
ATOM 786 O O . ASN A 1 99 ? 1.347 5.474 11.293 1.00 97.81 99 ASN A O 1
ATOM 790 N N . GLU A 1 100 ? 0.985 6.102 9.166 1.00 96.06 100 GLU A N 1
ATOM 791 C CA . GLU A 1 100 ? -0.400 6.547 9.376 1.00 96.06 100 GLU A CA 1
ATOM 792 C C . GLU A 1 100 ? -1.280 5.383 9.858 1.00 96.06 100 GLU A C 1
ATOM 794 O O . GLU A 1 100 ? -1.929 5.485 10.903 1.00 96.06 100 GLU A O 1
ATOM 799 N N . LEU A 1 101 ? -1.242 4.253 9.148 1.00 96.62 101 LEU A N 1
ATOM 800 C CA . LEU A 1 101 ? -2.042 3.070 9.466 1.00 96.62 101 LEU A CA 1
ATOM 801 C C . LEU A 1 101 ? -1.622 2.422 10.790 1.00 96.62 101 LEU A C 1
ATOM 803 O O . LEU A 1 101 ? -2.480 2.087 11.607 1.00 96.62 101 LEU A O 1
ATOM 807 N N . ARG A 1 102 ? -0.314 2.297 11.059 1.00 96.94 102 ARG A N 1
ATOM 808 C CA . ARG A 1 102 ? 0.190 1.769 12.339 1.00 96.94 102 ARG A CA 1
ATOM 809 C C . ARG A 1 102 ? -0.251 2.636 13.512 1.00 96.94 102 ARG A C 1
ATOM 811 O O . ARG A 1 102 ? -0.715 2.103 14.516 1.00 96.94 102 ARG A O 1
ATOM 818 N N . LYS A 1 103 ? -0.154 3.965 13.397 1.00 96.31 103 LYS A N 1
ATOM 819 C CA . LYS A 1 103 ? -0.636 4.887 14.441 1.00 96.31 103 LYS A CA 1
ATOM 820 C C . LYS A 1 103 ? -2.132 4.719 14.687 1.00 96.31 103 LYS A C 1
ATOM 822 O O . LYS A 1 103 ? -2.545 4.686 15.841 1.00 96.31 103 LYS A O 1
ATOM 827 N N . ALA A 1 104 ? -2.924 4.587 13.624 1.00 93.19 104 ALA A N 1
ATOM 828 C CA . ALA A 1 104 ? -4.360 4.369 13.742 1.00 93.19 104 ALA A CA 1
ATOM 829 C C . ALA A 1 104 ? -4.689 3.025 14.414 1.00 93.19 104 ALA A C 1
ATOM 831 O O . ALA A 1 104 ? -5.554 2.979 15.284 1.00 93.19 104 ALA A O 1
ATOM 832 N N . LEU A 1 105 ? -3.954 1.960 14.080 1.00 94.25 105 LEU A N 1
ATOM 833 C CA . LEU A 1 105 ? -4.092 0.637 14.691 1.00 94.25 105 LEU A CA 1
ATOM 834 C C . LEU A 1 105 ? -3.720 0.633 16.182 1.00 94.25 105 LEU A C 1
ATOM 836 O O . LEU A 1 105 ? -4.423 0.022 16.979 1.00 94.25 105 LEU A O 1
ATOM 840 N N . HIS A 1 106 ? -2.640 1.318 16.569 1.00 92.75 106 HIS A N 1
ATOM 841 C CA . HIS A 1 106 ? -2.211 1.429 17.970 1.00 92.75 106 HIS A CA 1
ATOM 842 C C . HIS A 1 106 ? -3.130 2.308 18.830 1.00 92.75 106 HIS A C 1
ATOM 844 O O . HIS A 1 106 ? -3.061 2.235 20.054 1.00 92.75 106 HIS A O 1
ATOM 850 N N . ALA A 1 107 ? -3.959 3.147 18.207 1.00 90.06 107 ALA A N 1
ATOM 851 C CA . ALA A 1 107 ? -4.922 4.005 18.892 1.00 90.06 107 ALA A CA 1
ATOM 852 C C . ALA A 1 107 ? -6.286 3.328 19.151 1.00 90.06 107 ALA A C 1
ATOM 854 O O . ALA A 1 107 ? -7.176 3.978 19.704 1.00 90.06 107 ALA A O 1
ATOM 855 N N . LEU A 1 108 ? -6.468 2.067 18.728 1.00 86.69 108 LEU A N 1
ATOM 856 C CA . LEU A 1 108 ? -7.664 1.247 18.975 1.00 86.69 108 LEU A CA 1
ATOM 857 C C . LEU A 1 108 ? -7.582 0.469 20.288 1.00 86.69 108 LEU A C 1
ATOM 859 O O . LEU A 1 108 ? -8.656 0.335 20.917 1.00 86.69 108 LEU A O 1
#

Radius of gyration: 22.44 Å; Cα contacts (8 Å, |Δi|>4): 57; chains: 1; bounding box: 51×30×66 Å

Foldseek 3Di:
DVVVVVVVVVVVVVVVVVVVVVVVVLVVQLVVLVVLLVVLLCVQPHPVVVVVLVPDDLVVVLVSLVVSLVSNVVSVVSNCVRVVDDDPVSVVSSVVSNVVSVVSNVVD